Protein AF-A0A1B6M810-F1 (afdb_monomer_lite)

Structure (mmCIF, N/CA/C/O backbone):
data_AF-A0A1B6M810-F1
#
_entry.id   AF-A0A1B6M810-F1
#
loop_
_atom_site.group_PDB
_atom_site.id
_atom_site.type_symbol
_atom_site.label_atom_id
_atom_site.label_alt_id
_atom_site.label_comp_id
_atom_site.label_asym_id
_atom_site.label_entity_id
_atom_site.label_seq_id
_atom_site.pdbx_PDB_ins_code
_atom_site.Cartn_x
_atom_site.Cartn_y
_atom_site.Cartn_z
_atom_site.occupancy
_atom_site.B_iso_or_equiv
_atom_site.auth_seq_id
_atom_site.auth_comp_id
_atom_site.auth_asym_id
_atom_site.auth_atom_id
_atom_site.pdbx_PDB_model_num
ATOM 1 N N . TYR A 1 1 ? 0.419 -19.427 -13.901 1.00 78.31 1 TYR A N 1
ATOM 2 C CA . TYR A 1 1 ? 1.321 -19.095 -12.780 1.00 78.31 1 TYR A CA 1
ATOM 3 C C . TYR A 1 1 ? 0.480 -18.604 -11.598 1.00 78.31 1 TYR A C 1
ATOM 5 O O . TYR A 1 1 ? -0.381 -17.757 -11.808 1.00 78.31 1 TYR A O 1
ATOM 13 N N . GLY A 1 2 ? 0.613 -19.184 -10.397 1.00 84.62 2 GLY A N 1
ATOM 14 C CA . GLY A 1 2 ? -0.199 -18.798 -9.231 1.00 84.62 2 GLY A CA 1
ATOM 15 C C . GLY A 1 2 ? -0.261 -19.855 -8.123 1.00 84.62 2 GLY A C 1
ATOM 16 O O . GLY A 1 2 ? 0.171 -20.987 -8.317 1.00 84.62 2 GLY A O 1
ATOM 17 N N . LEU A 1 3 ? -0.809 -19.483 -6.963 1.00 88.06 3 LEU A N 1
ATOM 18 C CA . LEU A 1 3 ? -0.952 -20.368 -5.800 1.00 88.06 3 LEU A CA 1
ATOM 19 C C . LEU A 1 3 ? -2.369 -20.963 -5.719 1.00 88.06 3 LEU A C 1
ATOM 21 O O . LEU A 1 3 ? -3.335 -20.198 -5.793 1.00 88.06 3 LEU A O 1
ATOM 25 N N . PRO A 1 4 ? -2.536 -22.282 -5.519 1.00 91.94 4 PRO A N 1
ATOM 26 C CA . PRO A 1 4 ? -3.855 -22.899 -5.398 1.00 91.94 4 PRO A CA 1
ATOM 27 C C . PRO A 1 4 ? -4.572 -22.467 -4.114 1.00 91.94 4 PRO A C 1
ATOM 29 O O . PRO A 1 4 ? -4.011 -22.503 -3.016 1.00 91.94 4 PRO A O 1
ATOM 32 N N . LYS A 1 5 ? -5.849 -22.089 -4.226 1.00 90.88 5 LYS A N 1
ATOM 33 C CA . LYS A 1 5 ? -6.716 -21.823 -3.070 1.00 90.88 5 LYS A CA 1
ATOM 34 C C . LYS A 1 5 ? -7.339 -23.136 -2.576 1.00 90.88 5 LYS A C 1
ATOM 36 O O . LYS A 1 5 ? -8.529 -23.354 -2.754 1.00 90.88 5 LYS A O 1
ATOM 41 N N . ILE A 1 6 ? -6.541 -23.982 -1.915 1.00 94.50 6 ILE A N 1
ATOM 42 C CA . ILE A 1 6 ? -6.924 -25.341 -1.453 1.00 94.50 6 ILE A CA 1
ATOM 43 C C . ILE A 1 6 ? -8.153 -25.408 -0.528 1.00 94.50 6 ILE A C 1
ATOM 45 O O . ILE A 1 6 ? -8.711 -26.474 -0.316 1.00 94.50 6 ILE A O 1
ATOM 49 N N . HIS A 1 7 ? -8.568 -24.273 0.034 1.00 91.62 7 HIS A N 1
ATOM 50 C CA . HIS A 1 7 ? -9.725 -24.151 0.921 1.00 91.62 7 HIS A CA 1
ATOM 51 C C . HIS A 1 7 ? -11.030 -23.799 0.182 1.00 91.62 7 HIS A C 1
ATOM 53 O O . HIS A 1 7 ? -12.045 -23.572 0.836 1.00 91.62 7 HIS A O 1
ATOM 59 N N . LYS A 1 8 ? -11.016 -23.669 -1.153 1.00 90.12 8 LYS A N 1
ATOM 60 C CA . LYS A 1 8 ? -12.200 -23.358 -1.966 1.00 90.12 8 LYS A CA 1
ATOM 61 C C . LYS A 1 8 ? -12.583 -24.546 -2.859 1.00 90.12 8 LYS A C 1
ATOM 63 O O . LYS A 1 8 ? -11.677 -25.244 -3.321 1.00 90.12 8 LYS A O 1
ATOM 68 N N . PRO A 1 9 ? -13.885 -24.735 -3.155 1.00 91.81 9 PRO A N 1
ATOM 69 C CA . PRO A 1 9 ? -14.325 -25.633 -4.222 1.00 91.81 9 PRO A CA 1
ATOM 70 C C . PRO A 1 9 ? -13.583 -25.329 -5.527 1.00 91.81 9 PRO A C 1
ATOM 72 O O . PRO A 1 9 ? -13.226 -24.175 -5.770 1.00 91.81 9 PRO A O 1
ATOM 75 N N . ASP A 1 10 ? -13.302 -26.367 -6.312 1.00 93.81 10 ASP A N 1
ATOM 76 C CA . ASP A 1 10 ? -12.594 -26.301 -7.603 1.00 93.81 10 ASP A CA 1
ATOM 77 C C . ASP A 1 10 ? -11.146 -25.774 -7.554 1.00 93.81 10 ASP A C 1
ATOM 79 O O . ASP A 1 10 ? -10.499 -25.641 -8.589 1.00 93.81 10 ASP A O 1
ATOM 83 N N . ILE A 1 11 ? -10.612 -25.503 -6.354 1.00 92.94 11 ILE A N 1
ATOM 84 C CA . ILE A 1 11 ? -9.217 -25.109 -6.086 1.00 92.94 11 ILE A CA 1
ATOM 85 C C . ILE A 1 11 ? -8.714 -24.036 -7.082 1.00 92.94 11 ILE A C 1
ATOM 87 O O . ILE A 1 11 ? -7.689 -24.211 -7.748 1.00 92.94 11 ILE A O 1
ATOM 91 N N . PRO A 1 12 ? -9.402 -22.885 -7.209 1.00 92.12 12 PRO A N 1
ATOM 92 C CA . PRO A 1 12 ? -8.999 -21.848 -8.146 1.00 92.12 12 PRO A CA 1
ATOM 93 C C . PRO A 1 12 ? -7.601 -21.320 -7.813 1.00 92.12 12 PRO A C 1
ATOM 95 O O . PRO A 1 12 ? -7.217 -21.184 -6.644 1.00 92.12 12 PRO A O 1
ATOM 98 N N . LEU A 1 13 ? -6.846 -20.949 -8.845 1.00 89.81 13 LEU A N 1
ATOM 99 C CA . LEU A 1 13 ? -5.545 -20.312 -8.671 1.00 89.81 13 LEU A CA 1
ATOM 100 C C . LEU A 1 13 ? -5.706 -18.857 -8.208 1.00 89.81 13 LEU A C 1
ATOM 102 O O . LEU A 1 13 ? -6.591 -18.119 -8.641 1.00 89.81 13 LEU A O 1
ATOM 106 N N . ARG A 1 14 ? -4.818 -18.422 -7.315 1.00 88.44 14 ARG A N 1
ATOM 107 C CA . ARG A 1 14 ? -4.552 -17.014 -7.024 1.00 88.44 14 ARG A CA 1
ATOM 108 C C . ARG A 1 14 ? -3.362 -16.583 -7.884 1.00 88.44 14 ARG A C 1
ATOM 110 O O . ARG A 1 14 ? -2.263 -17.077 -7.623 1.00 88.44 14 ARG A O 1
ATOM 117 N N . PRO A 1 15 ? -3.544 -15.679 -8.860 1.00 86.50 15 PRO A N 1
ATOM 118 C CA . PRO A 1 15 ? -2.419 -15.070 -9.550 1.00 86.50 15 PRO A CA 1
ATOM 119 C C . PRO A 1 15 ? -1.501 -14.396 -8.530 1.00 86.50 15 PRO A C 1
ATOM 121 O O . PRO A 1 15 ? -1.952 -13.666 -7.648 1.00 86.50 15 PRO A O 1
ATOM 124 N N . VAL A 1 16 ? -0.218 -14.699 -8.622 1.00 86.81 16 VAL A N 1
ATOM 125 C CA . VAL A 1 16 ? 0.872 -14.090 -7.855 1.00 86.81 16 VAL A CA 1
ATOM 126 C C . VAL A 1 16 ? 1.998 -13.954 -8.855 1.00 86.81 16 VAL A C 1
ATOM 128 O O . VAL A 1 16 ? 2.154 -14.876 -9.636 1.00 86.81 16 VAL A O 1
ATOM 131 N N . ILE A 1 17 ? 2.751 -12.860 -8.853 1.00 86.62 17 ILE A N 1
ATOM 132 C CA . ILE A 1 17 ? 3.951 -12.693 -9.684 1.00 86.62 17 ILE A CA 1
ATOM 133 C C . ILE A 1 17 ? 5.179 -12.578 -8.778 1.00 86.62 17 ILE A C 1
ATOM 135 O O . ILE A 1 17 ? 5.086 -12.052 -7.668 1.00 86.62 17 ILE A O 1
ATOM 139 N N . SER A 1 18 ? 6.322 -13.097 -9.226 1.00 84.38 18 SER A N 1
ATOM 140 C CA . SER A 1 18 ? 7.594 -12.915 -8.525 1.00 84.38 18 SER A CA 1
ATOM 141 C C . SER A 1 18 ? 8.331 -11.717 -9.107 1.00 84.38 18 SER A C 1
ATOM 143 O O . SER A 1 18 ? 8.728 -11.739 -10.265 1.00 84.38 18 SER A O 1
ATOM 145 N N . SER A 1 19 ? 8.586 -10.701 -8.284 1.00 84.31 19 SER A N 1
ATOM 146 C CA . SER A 1 19 ? 9.394 -9.534 -8.669 1.00 84.31 19 SER A CA 1
ATOM 147 C C . SER A 1 19 ? 10.863 -9.670 -8.246 1.00 84.31 19 SER A C 1
ATOM 149 O O . SER A 1 19 ? 11.534 -8.659 -8.055 1.00 84.31 19 SER A O 1
ATOM 151 N N . ARG A 1 20 ? 11.373 -10.892 -8.009 1.00 80.56 20 ARG A N 1
ATOM 152 C CA . ARG A 1 20 ? 12.719 -11.124 -7.438 1.00 80.56 20 ARG A CA 1
ATOM 153 C C . ARG A 1 20 ? 13.842 -10.461 -8.239 1.00 80.56 20 ARG A C 1
ATOM 155 O O . ARG A 1 20 ? 14.748 -9.925 -7.613 1.00 80.56 20 ARG A O 1
ATOM 162 N N . ASP A 1 21 ? 13.690 -10.392 -9.555 1.00 82.12 21 ASP A N 1
ATOM 163 C CA . ASP A 1 21 ? 14.694 -9.870 -10.486 1.00 82.12 21 ASP A CA 1
ATOM 164 C C . ASP A 1 21 ? 14.108 -8.780 -11.407 1.00 82.12 21 ASP A C 1
ATOM 166 O O . ASP A 1 21 ? 14.609 -8.510 -12.494 1.00 82.12 21 ASP A O 1
ATOM 170 N N . SER A 1 22 ? 13.016 -8.141 -10.972 1.00 83.56 22 SER A N 1
ATOM 171 C CA . SER A 1 22 ? 12.392 -7.049 -11.721 1.00 83.56 22 SER A CA 1
ATOM 172 C C . SER A 1 22 ? 13.140 -5.725 -11.490 1.00 83.56 22 SER A C 1
ATOM 174 O O . SER A 1 22 ? 13.387 -5.390 -10.326 1.00 83.56 22 SER A O 1
ATOM 176 N N . PRO A 1 23 ? 13.403 -4.897 -12.526 1.00 81.50 23 PRO A N 1
ATOM 177 C CA . PRO A 1 23 ? 13.837 -3.502 -12.387 1.00 81.50 23 PRO A CA 1
ATOM 178 C C . PRO A 1 23 ? 13.034 -2.681 -11.371 1.00 81.50 23 PRO A C 1
ATOM 180 O O . PRO A 1 23 ? 13.579 -1.780 -10.739 1.00 81.50 23 PRO A O 1
ATOM 183 N N . CYS A 1 24 ? 11.757 -3.003 -11.161 1.00 88.50 24 CYS A N 1
ATOM 184 C CA . CYS A 1 24 ? 10.880 -2.217 -10.296 1.00 88.50 24 CYS A CA 1
ATOM 185 C C . CYS A 1 24 ? 10.971 -2.634 -8.822 1.00 88.50 24 CYS A C 1
ATOM 187 O O . CYS A 1 24 ? 10.388 -1.970 -7.967 1.00 88.50 24 CYS A O 1
ATOM 189 N N . ARG A 1 25 ? 11.716 -3.698 -8.487 1.00 89.88 25 ARG A N 1
ATOM 190 C CA . ARG A 1 25 ? 11.858 -4.204 -7.113 1.00 89.88 25 ARG A CA 1
ATOM 191 C C . ARG A 1 25 ? 12.506 -3.185 -6.183 1.00 89.88 25 ARG A C 1
ATOM 193 O O . ARG A 1 25 ? 11.936 -2.853 -5.146 1.00 89.88 25 ARG A O 1
ATOM 200 N N . GLU A 1 26 ? 13.699 -2.711 -6.532 1.00 91.31 26 GLU A N 1
ATOM 201 C CA . GLU A 1 26 ? 14.435 -1.768 -5.682 1.00 91.31 26 GLU A CA 1
ATOM 202 C C . GLU A 1 26 ? 13.763 -0.391 -5.686 1.00 91.31 26 GLU A C 1
ATOM 204 O O . GLU A 1 26 ? 13.640 0.232 -4.632 1.00 91.31 26 GLU A O 1
ATOM 209 N N . LEU A 1 27 ? 13.197 0.021 -6.826 1.00 93.12 27 LEU A N 1
ATOM 210 C CA . LEU A 1 27 ? 12.369 1.224 -6.915 1.00 93.12 27 LEU A CA 1
ATOM 211 C C . LEU A 1 27 ? 11.157 1.158 -5.969 1.00 93.12 27 LEU A C 1
ATOM 213 O O . LEU A 1 27 ? 10.921 2.087 -5.198 1.00 93.12 27 LEU A O 1
ATOM 217 N N . SER A 1 28 ? 10.438 0.032 -5.948 1.00 93.69 28 SER A N 1
ATOM 218 C CA . SER A 1 28 ? 9.278 -0.161 -5.068 1.00 93.69 28 SER A CA 1
ATOM 219 C C . SER A 1 28 ? 9.648 -0.063 -3.589 1.00 93.69 28 SER A C 1
ATOM 221 O O . SER A 1 28 ? 8.847 0.423 -2.798 1.00 93.69 28 SER A O 1
ATOM 223 N N . LYS A 1 29 ? 10.857 -0.483 -3.188 1.00 93.75 29 LYS A N 1
ATOM 224 C CA . LYS A 1 29 ? 11.325 -0.330 -1.798 1.00 93.75 29 LYS A CA 1
ATOM 225 C C . LYS A 1 29 ? 11.546 1.132 -1.421 1.00 93.75 29 LYS A C 1
ATOM 227 O O . LYS A 1 29 ? 11.179 1.528 -0.317 1.00 93.75 29 LYS A O 1
ATOM 232 N N . VAL A 1 30 ? 12.122 1.927 -2.323 1.00 94.81 30 VAL A N 1
ATOM 233 C CA . VAL A 1 30 ? 12.305 3.371 -2.103 1.00 94.81 30 VAL A CA 1
ATOM 234 C C . VAL A 1 30 ? 10.944 4.054 -1.980 1.00 94.81 30 VAL A C 1
ATOM 236 O O . VAL A 1 30 ? 10.692 4.759 -1.002 1.00 94.81 30 VAL A O 1
ATOM 239 N N . LEU A 1 31 ? 10.032 3.778 -2.917 1.00 96.38 31 LEU A N 1
ATOM 240 C CA . LEU A 1 31 ? 8.669 4.311 -2.889 1.00 96.38 31 LEU A CA 1
ATOM 241 C C . LEU A 1 31 ? 7.908 3.870 -1.633 1.00 96.38 31 LEU A C 1
ATOM 243 O O . LEU A 1 31 ? 7.213 4.679 -1.023 1.00 96.38 31 LEU A O 1
ATOM 247 N N . LEU A 1 32 ? 8.087 2.626 -1.183 1.00 95.75 32 LEU A N 1
ATOM 248 C CA . LEU A 1 32 ? 7.505 2.140 0.066 1.00 95.75 32 LEU A CA 1
ATOM 249 C C . LEU A 1 32 ? 7.976 2.971 1.264 1.00 95.75 32 LEU A C 1
ATOM 251 O O . LEU A 1 32 ? 7.151 3.347 2.094 1.00 95.75 32 LEU A O 1
ATOM 255 N N . GLY A 1 33 ? 9.268 3.295 1.351 1.00 96.12 33 GLY A N 1
ATOM 256 C CA . GLY A 1 33 ? 9.802 4.156 2.410 1.00 96.12 33 GLY A CA 1
ATOM 257 C C . GLY A 1 33 ? 9.168 5.551 2.410 1.00 96.12 33 GLY A C 1
ATOM 258 O O . GLY A 1 33 ? 8.785 6.057 3.465 1.00 96.12 33 GLY A O 1
ATOM 259 N N . ILE A 1 34 ? 8.974 6.130 1.222 1.00 97.06 34 ILE A N 1
ATOM 260 C CA . ILE A 1 34 ? 8.306 7.427 1.053 1.00 97.06 34 ILE A CA 1
ATOM 261 C C . ILE A 1 34 ? 6.840 7.342 1.495 1.00 97.06 34 ILE A C 1
ATOM 263 O O . ILE A 1 34 ? 6.381 8.201 2.244 1.00 97.06 34 ILE A O 1
ATOM 267 N N . LEU A 1 35 ? 6.103 6.311 1.077 1.00 96.50 35 LEU A N 1
ATOM 268 C CA . LEU A 1 35 ? 4.660 6.204 1.316 1.00 96.50 35 LEU A CA 1
ATOM 269 C C . LEU A 1 35 ? 4.286 5.681 2.708 1.00 96.50 35 LEU A C 1
ATOM 271 O O . LEU A 1 35 ? 3.180 5.949 3.171 1.00 9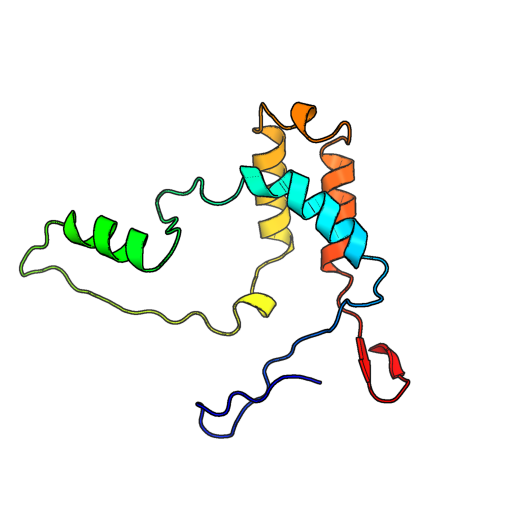6.50 35 LEU A O 1
ATOM 275 N N . THR A 1 36 ? 5.169 4.949 3.392 1.00 95.31 36 THR A N 1
ATOM 276 C CA . THR A 1 36 ? 4.857 4.280 4.672 1.00 95.31 36 THR A CA 1
ATOM 277 C C . THR A 1 36 ? 4.211 5.215 5.708 1.00 95.31 36 THR A C 1
ATOM 279 O O . THR A 1 36 ? 3.183 4.835 6.273 1.00 95.31 36 THR A O 1
ATOM 282 N N . PRO A 1 37 ? 4.698 6.452 5.932 1.00 94.50 37 PRO A N 1
ATOM 283 C CA . PRO A 1 37 ? 4.088 7.367 6.902 1.00 94.50 37 PRO A CA 1
ATOM 284 C C . PRO A 1 37 ? 2.701 7.895 6.516 1.00 94.50 37 PRO A C 1
ATOM 286 O O . PRO A 1 37 ? 2.045 8.532 7.339 1.00 94.50 37 PRO A O 1
ATOM 289 N N . LEU A 1 38 ? 2.240 7.681 5.282 1.00 93.25 38 LEU A N 1
ATOM 290 C CA . LEU A 1 38 ? 0.898 8.066 4.833 1.00 93.25 38 LEU A CA 1
ATOM 291 C C . LEU A 1 38 ? -0.163 7.009 5.167 1.00 93.25 38 LEU A C 1
ATOM 293 O O . LEU A 1 38 ? -1.360 7.313 5.181 1.00 93.25 38 LEU A O 1
ATOM 297 N N . VAL A 1 39 ? 0.264 5.774 5.432 1.00 91.94 39 VAL A N 1
ATOM 298 C CA . VAL A 1 39 ? -0.619 4.632 5.677 1.00 91.94 39 VAL A CA 1
ATOM 299 C C . VAL A 1 39 ? -1.118 4.641 7.123 1.00 91.94 39 VAL A C 1
ATOM 301 O O . VAL A 1 39 ? -0.448 5.101 8.043 1.00 91.94 39 VAL A O 1
ATOM 304 N N . GLY A 1 40 ? -2.333 4.135 7.331 1.00 89.50 40 GLY A N 1
ATOM 305 C CA . GLY A 1 40 ? -2.904 3.929 8.663 1.00 89.50 40 GLY A CA 1
ATOM 306 C C . GLY A 1 40 ? -3.419 5.179 9.372 1.00 89.50 40 GLY A C 1
ATOM 307 O O . GLY A 1 40 ? -3.789 5.122 10.539 1.00 89.50 40 GLY A O 1
ATOM 308 N N . LYS A 1 41 ? -3.510 6.297 8.649 1.00 86.94 41 LYS A N 1
ATOM 309 C CA . LYS A 1 41 ? -4.079 7.565 9.127 1.00 86.94 41 LYS A CA 1
ATOM 310 C C . LYS A 1 41 ? -5.602 7.673 8.933 1.00 86.94 41 LYS A C 1
ATOM 312 O O . LYS A 1 41 ? -6.153 8.765 9.005 1.00 86.94 41 LYS A O 1
ATOM 317 N N . THR A 1 42 ? -6.294 6.575 8.619 1.00 89.12 42 THR A N 1
ATOM 318 C CA . THR A 1 42 ? -7.755 6.571 8.428 1.00 89.12 42 THR A CA 1
ATOM 319 C C . THR A 1 42 ? -8.475 6.159 9.707 1.00 89.12 42 THR A C 1
ATOM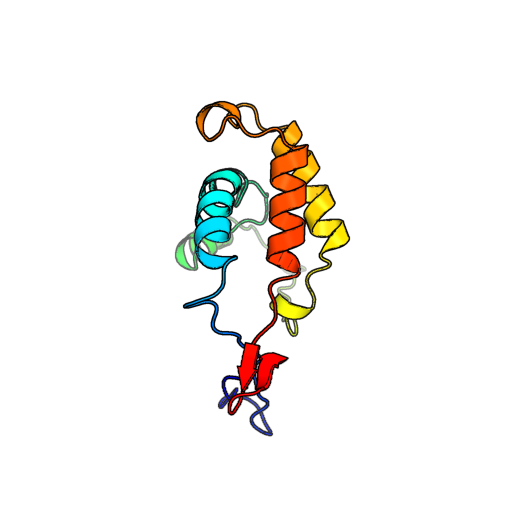 321 O O . THR A 1 42 ? -7.966 5.357 10.484 1.00 89.12 42 THR A O 1
ATOM 324 N N . TYR A 1 43 ? -9.698 6.660 9.899 1.00 88.19 43 TYR A N 1
ATOM 325 C CA . TYR A 1 43 ? -10.539 6.307 11.050 1.00 88.19 43 TYR A CA 1
ATOM 326 C C . TYR A 1 43 ? -10.777 4.791 11.177 1.00 88.19 43 TYR A C 1
ATOM 328 O O . TYR A 1 43 ? -10.767 4.240 12.272 1.00 88.19 43 TYR A O 1
ATOM 336 N N . SER A 1 44 ? -10.943 4.105 10.044 1.00 90.31 44 SER A N 1
ATOM 337 C CA . SER A 1 44 ? -11.168 2.658 9.977 1.00 90.31 44 SER A CA 1
ATOM 338 C C . SER A 1 44 ? -9.892 1.817 10.076 1.00 90.31 44 SER A C 1
ATOM 340 O O . SER A 1 44 ? -9.970 0.587 10.044 1.00 90.31 44 SER A O 1
ATOM 342 N N . PHE A 1 45 ? -8.710 2.438 10.159 1.00 93.69 45 PHE A N 1
ATOM 343 C CA . PHE A 1 45 ? -7.461 1.690 10.196 1.00 93.69 45 PHE A CA 1
ATOM 344 C C . PHE A 1 45 ? -7.404 0.794 11.430 1.00 93.69 45 PHE A C 1
ATOM 346 O O . PHE A 1 45 ? -7.666 1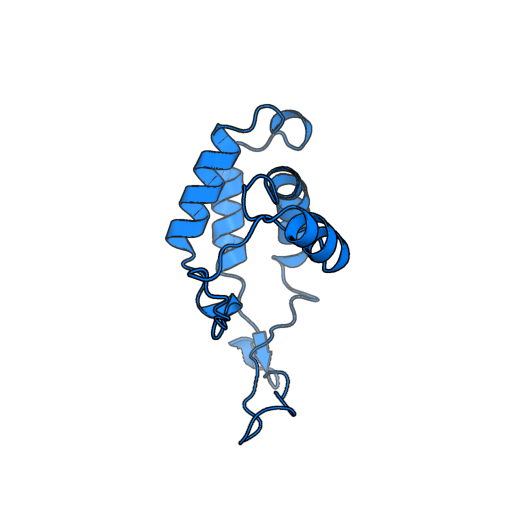.220 12.554 1.00 93.69 45 PHE A O 1
ATOM 353 N N . THR A 1 46 ? -7.012 -0.453 11.209 1.00 93.56 46 THR A N 1
ATOM 354 C CA . THR A 1 46 ? -6.811 -1.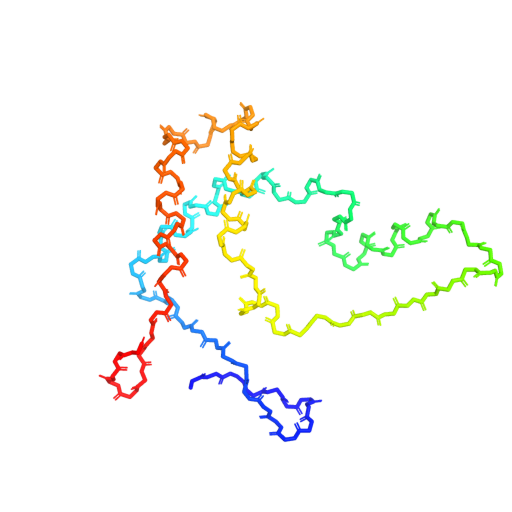453 12.251 1.00 93.56 46 THR A CA 1
ATOM 355 C C . THR A 1 46 ? -5.439 -2.070 12.040 1.00 93.56 46 THR A C 1
ATOM 357 O O . THR A 1 46 ? -5.159 -2.602 10.967 1.00 93.56 46 THR A O 1
ATOM 360 N N . LYS A 1 47 ? -4.566 -1.975 13.046 1.00 93.19 47 LYS A N 1
ATOM 361 C CA . LYS A 1 47 ? -3.159 -2.377 12.926 1.00 93.19 47 LYS A CA 1
ATOM 362 C C . LYS A 1 47 ? -3.003 -3.892 12.823 1.00 93.19 47 LYS A C 1
ATOM 364 O O . LYS A 1 47 ? -2.174 -4.380 12.062 1.00 93.19 47 LYS A O 1
ATOM 369 N N . ASN A 1 48 ? -3.746 -4.629 13.643 1.00 95.00 48 ASN A N 1
ATOM 370 C CA . ASN A 1 48 ? -3.710 -6.086 13.727 1.00 95.00 48 ASN A CA 1
ATOM 371 C C . ASN A 1 48 ? -4.957 -6.609 14.467 1.00 95.00 48 ASN A C 1
ATOM 373 O O . ASN A 1 48 ? -5.817 -5.833 14.884 1.00 95.00 48 ASN A O 1
ATOM 377 N N . SER A 1 49 ? -5.050 -7.929 14.642 1.00 96.19 49 SER A N 1
ATOM 378 C CA . SER A 1 49 ? -6.171 -8.575 15.338 1.00 96.19 49 SER A CA 1
ATOM 379 C C . SER A 1 49 ? -6.312 -8.148 16.801 1.00 96.19 49 SER A C 1
ATOM 381 O O . SER A 1 49 ? -7.431 -8.053 17.293 1.00 96.19 49 SER A O 1
ATOM 383 N N . GLN A 1 50 ? -5.213 -7.852 17.496 1.00 96.50 50 GLN A N 1
ATOM 384 C CA . GLN A 1 50 ? -5.265 -7.386 18.882 1.00 96.50 50 GLN A CA 1
ATOM 385 C C . GLN A 1 50 ? -5.844 -5.966 18.974 1.00 96.50 50 GLN A C 1
ATOM 387 O O . GLN A 1 50 ? -6.744 -5.726 19.771 1.00 96.50 50 GLN A O 1
ATOM 392 N N . ASP A 1 51 ? -5.388 -5.049 18.116 1.00 94.88 51 ASP A N 1
ATOM 393 C CA . ASP A 1 51 ? -5.928 -3.687 18.000 1.00 94.88 51 ASP A CA 1
ATOM 394 C C . ASP A 1 51 ? -7.424 -3.702 17.650 1.00 94.88 51 ASP A C 1
ATOM 396 O O . ASP A 1 51 ? -8.206 -2.948 18.223 1.00 94.88 51 ASP A O 1
ATOM 400 N N . PHE A 1 52 ? -7.845 -4.618 16.770 1.00 94.69 52 PHE A N 1
ATOM 401 C CA . PHE A 1 52 ? -9.262 -4.829 16.472 1.00 94.69 52 PHE A CA 1
ATOM 402 C C . PHE A 1 52 ? -10.069 -5.200 17.721 1.00 94.69 52 PHE A C 1
ATOM 404 O O . PHE A 1 52 ? -11.112 -4.600 17.984 1.00 94.69 52 PHE A O 1
ATOM 411 N N . VAL A 1 53 ? -9.584 -6.176 18.499 1.00 95.31 53 VAL A N 1
ATOM 412 C CA . VAL A 1 53 ? -10.257 -6.635 19.720 1.00 95.31 53 VAL A CA 1
ATOM 413 C C . VAL A 1 53 ? -10.390 -5.483 20.712 1.00 95.31 53 VAL A C 1
ATOM 415 O O . VAL A 1 53 ? -11.491 -5.235 21.199 1.00 95.31 53 VAL A O 1
ATOM 418 N N . GLU A 1 54 ? -9.323 -4.722 20.957 1.00 94.75 54 GLU A N 1
ATOM 419 C CA . GLU A 1 54 ? -9.381 -3.574 21.868 1.00 94.75 54 GLU A CA 1
ATOM 420 C C . GLU A 1 54 ? -10.344 -2.481 21.386 1.00 94.75 54 GLU A C 1
ATOM 422 O O . GLU A 1 54 ? -11.163 -2.002 22.169 1.00 94.75 54 GLU A O 1
ATOM 427 N N . LYS A 1 55 ? -10.340 -2.142 20.090 1.00 92.12 55 LYS A N 1
ATOM 428 C CA . LYS A 1 55 ? -11.304 -1.187 19.517 1.00 92.12 55 LYS A CA 1
ATOM 429 C C . LYS A 1 55 ? -12.740 -1.672 19.682 1.00 92.12 55 LYS A C 1
ATOM 431 O O . LYS A 1 55 ? -13.603 -0.910 20.114 1.00 92.12 55 LYS A O 1
ATOM 436 N N . SER A 1 56 ? -12.994 -2.948 19.399 1.00 92.25 56 SER A N 1
ATOM 437 C CA . SER A 1 56 ? -14.339 -3.522 19.473 1.00 92.25 56 SER A CA 1
ATOM 438 C C . SER A 1 56 ? -14.920 -3.530 20.890 1.00 92.25 56 SER A C 1
ATOM 440 O O . SER A 1 56 ? -16.116 -3.305 21.047 1.00 92.25 56 SER A O 1
ATOM 442 N N . LYS A 1 57 ? -14.086 -3.674 21.931 1.00 93.62 57 LYS A N 1
ATOM 443 C CA . LYS A 1 57 ? -14.520 -3.586 23.339 1.00 93.62 57 LYS A CA 1
ATOM 444 C C . LYS A 1 57 ? -15.105 -2.224 23.715 1.00 93.62 57 LYS A C 1
ATOM 446 O O . LYS A 1 57 ? -15.866 -2.137 24.672 1.00 93.62 57 LYS A O 1
ATOM 451 N N . THR A 1 58 ? -14.736 -1.161 22.999 1.00 90.38 58 THR A N 1
ATOM 452 C CA . THR A 1 58 ? -15.224 0.200 23.278 1.00 90.38 58 THR A CA 1
ATOM 453 C C . THR A 1 58 ? -16.569 0.509 22.615 1.00 90.38 58 THR A C 1
ATOM 455 O O . THR A 1 58 ? -17.181 1.534 22.919 1.00 90.38 58 THR A O 1
ATOM 458 N N . LEU A 1 59 ? -17.054 -0.372 21.732 1.00 91.31 59 LEU A N 1
ATOM 459 C CA . LEU A 1 59 ? -18.334 -0.211 21.053 1.00 91.31 59 LEU A CA 1
ATOM 460 C C . LEU A 1 59 ? -19.491 -0.449 22.028 1.00 91.31 59 LEU A C 1
ATOM 462 O O . LEU A 1 59 ? -19.589 -1.499 22.662 1.00 91.31 59 LEU A O 1
ATOM 466 N N . LYS A 1 60 ? -20.400 0.523 22.117 1.00 93.62 60 LYS A N 1
ATOM 467 C CA . LYS A 1 60 ? -21.679 0.369 22.813 1.00 93.62 60 LYS A CA 1
ATOM 468 C C . LYS A 1 60 ? -22.729 -0.027 21.789 1.00 93.62 60 LYS A C 1
ATOM 470 O O . LYS A 1 60 ? -23.026 0.762 20.898 1.00 93.62 60 LYS A O 1
ATOM 475 N N . LEU A 1 61 ? -23.245 -1.241 21.919 1.00 94.00 61 LEU A N 1
ATOM 476 C CA . LEU A 1 61 ? -24.261 -1.793 21.030 1.00 94.00 61 LEU A CA 1
ATOM 477 C C . LEU A 1 61 ? -25.638 -1.743 21.695 1.00 94.00 61 LEU A C 1
ATOM 479 O O . LEU A 1 61 ? -25.758 -1.772 22.920 1.00 94.00 61 LEU A O 1
ATOM 483 N N . THR A 1 62 ? -26.663 -1.687 20.862 1.00 96.25 62 THR A N 1
ATOM 484 C CA . THR A 1 62 ? -28.084 -1.758 21.198 1.00 96.25 62 THR A CA 1
ATOM 485 C C . THR A 1 62 ? -28.700 -3.014 20.581 1.00 96.25 62 THR A C 1
ATOM 487 O O . THR A 1 62 ? -28.145 -3.597 19.649 1.00 96.25 62 THR A O 1
ATOM 490 N N . ASP A 1 63 ? -29.884 -3.421 21.041 1.00 94.75 63 ASP A N 1
ATOM 491 C CA . ASP A 1 63 ? -30.557 -4.640 20.552 1.00 94.75 63 ASP A CA 1
ATOM 492 C C . ASP A 1 63 ? -30.953 -4.568 19.061 1.00 94.75 63 ASP A C 1
ATOM 494 O O . ASP A 1 63 ? -31.189 -5.587 18.395 1.00 94.75 63 ASP A O 1
ATOM 498 N N . THR A 1 64 ? -31.012 -3.352 18.515 1.00 96.62 64 THR A N 1
ATOM 499 C CA . THR A 1 64 ? -31.285 -3.088 17.100 1.00 96.62 64 THR A CA 1
ATOM 500 C C . THR A 1 64 ? -30.047 -3.181 16.216 1.00 96.62 64 THR A C 1
ATOM 502 O O . THR A 1 64 ? -30.190 -3.324 15.002 1.00 96.62 64 THR A O 1
ATOM 505 N N . ASP A 1 65 ? -28.845 -3.143 16.794 1.00 95.25 65 ASP A N 1
ATOM 506 C CA . ASP A 1 65 ? -27.611 -3.197 16.019 1.00 95.25 65 ASP A CA 1
ATOM 507 C C . ASP A 1 65 ? -27.394 -4.581 15.403 1.00 95.25 65 ASP A C 1
ATOM 509 O O . ASP A 1 65 ? -27.835 -5.623 15.906 1.00 95.25 65 ASP A O 1
ATOM 513 N N . ARG A 1 66 ? -26.723 -4.594 14.250 1.00 94.31 66 ARG A N 1
ATOM 514 C CA . ARG A 1 66 ? -26.444 -5.807 13.482 1.00 94.31 66 ARG A CA 1
ATOM 515 C C . ARG A 1 66 ? -24.983 -5.839 13.076 1.00 94.31 66 ARG A C 1
ATOM 517 O O . ARG A 1 66 ? -24.453 -4.868 12.542 1.00 94.31 66 ARG A O 1
ATOM 524 N N . LEU A 1 67 ? -24.354 -6.988 13.297 1.00 93.38 67 LEU A N 1
ATOM 525 C CA . LEU A 1 67 ? -23.025 -7.275 12.781 1.00 93.38 67 LEU A CA 1
ATOM 526 C C . LEU A 1 67 ? -23.158 -7.938 11.414 1.00 93.38 67 LEU A C 1
ATOM 528 O O . LEU A 1 67 ? -23.829 -8.958 11.273 1.00 93.38 67 LEU A O 1
ATOM 532 N N . ILE A 1 68 ? -22.491 -7.363 10.419 1.00 94.12 68 ILE A N 1
ATOM 533 C CA . ILE A 1 68 ? -22.469 -7.882 9.055 1.00 94.12 68 ILE A CA 1
ATOM 534 C C . ILE A 1 68 ? -21.012 -8.102 8.659 1.00 94.12 68 ILE A C 1
ATOM 536 O O . ILE A 1 68 ? -20.160 -7.248 8.904 1.00 94.12 68 ILE A O 1
ATOM 540 N N . SER A 1 69 ? -20.724 -9.256 8.059 1.00 93.94 69 SER A N 1
ATOM 541 C CA . SER A 1 69 ? -19.401 -9.581 7.532 1.00 93.94 69 SER A CA 1
ATOM 542 C C . SER A 1 69 ? -19.430 -9.537 6.010 1.00 93.94 69 SER A C 1
ATOM 544 O O . SER A 1 69 ? -20.236 -10.220 5.380 1.00 93.94 69 SER A O 1
ATOM 546 N N . PHE A 1 70 ? -18.539 -8.736 5.428 1.00 92.25 70 PHE A N 1
ATOM 547 C CA . PHE A 1 70 ? -18.334 -8.653 3.986 1.00 92.25 70 PHE A CA 1
ATOM 548 C C . PHE A 1 70 ? -16.949 -9.189 3.630 1.00 92.25 70 PHE A C 1
ATOM 550 O O . PHE A 1 70 ? -15.961 -8.885 4.300 1.00 92.25 70 PHE A O 1
ATOM 557 N N . GLY A 1 71 ? -16.873 -9.969 2.554 1.00 88.88 71 GLY A N 1
ATOM 558 C CA . GLY A 1 71 ? -15.613 -10.406 1.963 1.00 88.88 71 GLY A CA 1
ATOM 559 C C . GLY A 1 71 ? -15.300 -9.592 0.714 1.00 88.88 71 GLY A C 1
ATOM 560 O O . GLY A 1 71 ? -16.155 -9.455 -0.156 1.00 88.88 71 GLY A O 1
ATOM 561 N N . VAL A 1 72 ? -14.073 -9.080 0.600 1.00 87.81 72 VAL A N 1
ATOM 562 C CA . VAL A 1 72 ? -13.603 -8.467 -0.649 1.00 87.81 72 VAL A CA 1
ATOM 563 C C . VAL A 1 72 ? -13.084 -9.559 -1.576 1.00 87.81 72 VAL A C 1
ATOM 565 O O . VAL A 1 72 ? -12.198 -10.338 -1.210 1.00 87.81 72 VAL A O 1
ATOM 568 N N . GLU A 1 73 ? -13.612 -9.607 -2.794 1.00 85.75 73 GLU A N 1
ATOM 569 C CA . GLU A 1 73 ? -13.120 -10.508 -3.825 1.00 85.75 73 GLU A CA 1
ATOM 570 C C . GLU A 1 73 ? -11.940 -9.894 -4.583 1.00 85.75 73 GLU A C 1
ATOM 572 O O . GLU A 1 73 ? -11.977 -8.741 -5.008 1.00 85.75 73 GLU A O 1
ATOM 577 N N . SER A 1 74 ? -10.886 -10.698 -4.757 1.00 83.81 74 SER A N 1
ATOM 578 C CA . SER A 1 74 ? -9.728 -10.381 -5.602 1.00 83.81 74 SER A CA 1
ATOM 579 C C . SER A 1 74 ? -9.129 -8.989 -5.348 1.00 83.81 74 SER A C 1
ATOM 581 O O . SER A 1 74 ? -8.785 -8.275 -6.282 1.00 83.81 74 SER A O 1
ATOM 583 N N . LEU A 1 75 ? -8.966 -8.630 -4.064 1.00 87.12 75 LEU A N 1
ATOM 584 C CA . LEU A 1 75 ? -8.523 -7.304 -3.613 1.00 87.12 75 LEU A CA 1
ATOM 585 C C . LEU A 1 75 ? -7.359 -6.735 -4.436 1.00 87.12 75 LEU A C 1
ATOM 587 O O . LEU A 1 75 ? -7.461 -5.614 -4.904 1.00 87.12 75 LEU A O 1
ATOM 591 N N . PHE A 1 76 ? -6.289 -7.505 -4.653 1.00 83.50 76 PHE A N 1
ATOM 592 C CA . PHE A 1 76 ? -5.090 -7.021 -5.350 1.00 83.50 76 PHE A CA 1
ATOM 593 C C . PHE A 1 76 ? -5.312 -6.670 -6.825 1.00 83.50 76 PHE A C 1
ATOM 595 O O . PHE A 1 76 ? -4.655 -5.767 -7.325 1.00 83.50 76 PHE A O 1
ATOM 602 N N . THR A 1 77 ? -6.209 -7.370 -7.523 1.00 83.81 77 THR A N 1
ATOM 603 C CA . THR A 1 77 ? -6.465 -7.129 -8.954 1.00 83.81 77 THR A CA 1
ATOM 604 C C . THR A 1 77 ? -7.591 -6.129 -9.186 1.00 83.81 77 THR A C 1
ATOM 606 O O . THR A 1 77 ? -7.712 -5.604 -10.284 1.00 83.81 77 THR A O 1
ATOM 609 N N . ASN A 1 78 ? -8.411 -5.875 -8.165 1.00 89.25 78 ASN A N 1
ATOM 610 C CA . ASN A 1 78 ? -9.578 -5.001 -8.246 1.00 89.25 78 ASN A CA 1
ATOM 611 C C . ASN A 1 78 ? -9.337 -3.615 -7.625 1.00 89.25 78 ASN A C 1
ATOM 613 O O . ASN A 1 78 ? -10.285 -2.842 -7.491 1.00 89.25 78 ASN A O 1
ATOM 617 N N . VAL A 1 79 ? -8.102 -3.281 -7.226 1.00 91.31 79 VAL A N 1
ATOM 618 C CA . VAL A 1 79 ? -7.777 -1.915 -6.792 1.00 91.31 79 VAL A CA 1
ATOM 619 C C . VAL A 1 79 ? -7.819 -0.981 -8.011 1.00 91.31 79 VAL A C 1
ATOM 621 O O . VAL A 1 79 ? -7.073 -1.212 -8.964 1.00 91.31 79 VAL A O 1
ATOM 624 N N . PRO A 1 80 ? -8.636 0.086 -7.998 1.00 94.25 80 PRO A N 1
ATOM 625 C CA . PRO A 1 80 ? -8.693 1.051 -9.090 1.00 94.25 80 PRO A CA 1
ATOM 626 C C . PRO A 1 80 ? -7.421 1.915 -9.086 1.00 94.25 80 PRO A C 1
ATOM 628 O O . PRO A 1 80 ? -7.275 2.843 -8.283 1.00 94.25 80 PRO A O 1
ATOM 631 N N . VAL A 1 81 ? -6.447 1.552 -9.929 1.00 94.12 81 VAL A N 1
ATOM 632 C CA . VAL A 1 81 ? -5.110 2.174 -9.956 1.00 94.12 81 VAL A CA 1
ATOM 633 C C . VAL A 1 81 ? -5.170 3.687 -10.217 1.00 94.12 81 VAL A C 1
ATOM 635 O O . VAL A 1 81 ? -4.583 4.418 -9.416 1.00 94.12 81 VAL A O 1
ATOM 638 N N . PRO A 1 82 ? -5.892 4.203 -11.235 1.00 95.12 82 PRO A N 1
ATOM 639 C CA . PRO A 1 82 ? -5.923 5.644 -11.511 1.00 95.12 82 PRO A CA 1
ATOM 640 C C . PRO A 1 82 ? -6.441 6.479 -10.330 1.00 95.12 82 PRO A C 1
ATOM 642 O O . PRO A 1 82 ? -5.893 7.528 -9.995 1.00 95.12 82 PRO A O 1
ATOM 645 N N . GLU A 1 83 ? -7.488 6.007 -9.665 1.00 96.56 83 GLU A N 1
ATOM 646 C CA . GLU A 1 83 ? -8.096 6.631 -8.494 1.00 96.56 83 GLU A CA 1
ATOM 647 C C . GLU A 1 83 ? -7.159 6.563 -7.289 1.00 96.56 83 GLU A C 1
ATOM 649 O O . GLU A 1 83 ? -7.005 7.543 -6.559 1.00 96.56 83 GLU A O 1
ATOM 654 N N . THR A 1 84 ? -6.486 5.427 -7.108 1.00 95.38 84 THR A N 1
ATOM 655 C CA . THR A 1 84 ? -5.507 5.242 -6.034 1.00 95.38 84 THR A CA 1
ATOM 656 C C . THR A 1 84 ? -4.325 6.196 -6.193 1.00 95.38 84 THR A C 1
ATOM 658 O O . THR A 1 84 ? -3.913 6.817 -5.214 1.00 95.38 84 THR A O 1
ATOM 661 N N . LEU A 1 85 ? -3.819 6.381 -7.417 1.00 97.00 85 LEU A N 1
ATOM 662 C CA . LEU A 1 85 ? -2.744 7.334 -7.705 1.00 97.00 85 LEU A CA 1
ATOM 663 C C . LEU A 1 85 ? -3.162 8.775 -7.371 1.00 97.00 85 LEU A C 1
ATOM 665 O O . LEU A 1 85 ? -2.400 9.483 -6.717 1.00 97.00 85 LEU A O 1
ATOM 669 N N . LYS A 1 86 ? -4.394 9.188 -7.701 1.00 97.69 86 LYS A N 1
ATOM 670 C CA . LYS A 1 86 ? -4.921 10.517 -7.320 1.00 97.69 86 LYS A CA 1
ATOM 671 C C . LYS A 1 86 ? -4.968 10.716 -5.803 1.00 97.69 86 LYS A C 1
ATOM 673 O O . LYS A 1 86 ? -4.617 11.785 -5.305 1.00 97.69 86 LYS A O 1
ATOM 678 N N . ILE A 1 87 ? -5.383 9.688 -5.058 1.00 96.00 87 ILE A N 1
ATOM 679 C CA . ILE A 1 87 ? -5.406 9.733 -3.588 1.00 96.00 87 ILE A CA 1
ATOM 680 C C . ILE A 1 87 ? -3.983 9.882 -3.040 1.00 96.00 87 ILE A C 1
ATOM 682 O O . ILE A 1 87 ? -3.756 10.704 -2.153 1.00 96.00 87 ILE A O 1
ATOM 686 N N . ILE A 1 88 ? -3.025 9.112 -3.567 1.00 96.81 88 ILE A N 1
ATOM 687 C CA . ILE A 1 88 ? -1.619 9.188 -3.152 1.00 96.81 88 ILE A CA 1
ATOM 688 C C . ILE A 1 88 ? -1.046 10.580 -3.437 1.00 96.81 88 ILE A C 1
ATOM 690 O O . ILE A 1 88 ? -0.419 11.160 -2.554 1.00 96.81 88 ILE A O 1
ATOM 694 N N . GLU A 1 89 ? -1.306 11.142 -4.618 1.00 98.00 89 GLU A N 1
ATOM 695 C CA . GLU A 1 89 ? -0.828 12.474 -4.989 1.00 98.00 89 GLU A CA 1
ATOM 696 C C . GLU A 1 89 ? -1.349 13.557 -4.029 1.00 98.00 89 GLU A C 1
ATOM 698 O O . GLU A 1 89 ? -0.562 14.370 -3.542 1.00 98.00 89 GLU A O 1
ATOM 703 N N . SER A 1 90 ? -2.651 13.546 -3.706 1.00 97.25 90 SER A N 1
ATOM 704 C CA . SER A 1 90 ? -3.235 14.483 -2.728 1.00 97.25 90 SER A CA 1
ATOM 705 C C . SER A 1 90 ? -2.554 14.345 -1.369 1.00 97.25 90 SER A C 1
ATOM 707 O O . SER A 1 90 ? -2.114 15.330 -0.782 1.00 97.25 90 SER A O 1
ATOM 709 N N . ARG A 1 91 ? -2.386 13.102 -0.899 1.00 96.50 91 ARG A N 1
ATOM 710 C CA . ARG A 1 91 ? -1.754 12.819 0.393 1.00 96.50 91 ARG A CA 1
ATOM 711 C C . ARG A 1 91 ? -0.299 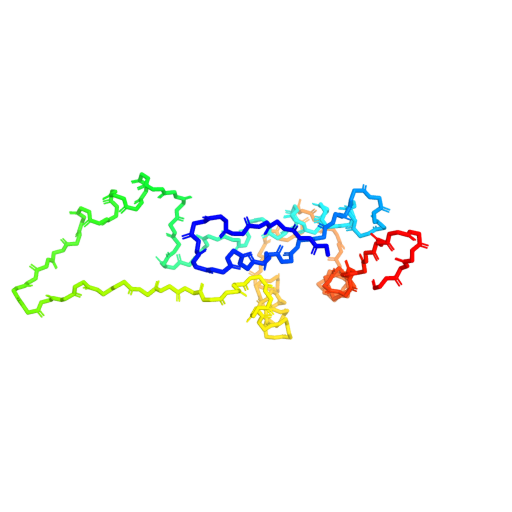13.262 0.440 1.00 96.50 91 ARG A C 1
ATOM 713 O O . ARG A 1 91 ? 0.111 13.764 1.473 1.00 96.50 91 ARG A O 1
ATOM 720 N N . LEU A 1 92 ? 0.457 13.103 -0.646 1.00 97.31 92 LEU A N 1
ATOM 721 C CA . LEU A 1 92 ? 1.842 13.572 -0.743 1.00 97.31 92 LEU A CA 1
ATOM 722 C C . LEU A 1 92 ? 1.931 15.102 -0.736 1.00 97.31 92 LEU A C 1
ATOM 724 O O . LEU A 1 92 ? 2.808 15.648 -0.075 1.00 97.31 92 LEU A O 1
ATOM 728 N N . LYS A 1 93 ? 1.022 15.800 -1.431 1.00 97.00 93 LYS A N 1
ATOM 729 C CA . LYS A 1 93 ? 0.969 17.275 -1.439 1.00 97.00 93 LYS A CA 1
ATOM 730 C C . LYS A 1 93 ? 0.627 17.861 -0.068 1.00 97.00 93 LYS A C 1
ATOM 732 O O . LYS A 1 93 ? 1.097 18.943 0.266 1.00 97.00 93 LYS A O 1
ATOM 737 N N . GLU A 1 94 ? -0.177 17.151 0.717 1.00 95.88 94 GLU A N 1
ATOM 738 C CA . GLU A 1 94 ? -0.557 17.530 2.084 1.00 95.88 94 GLU A CA 1
ATOM 739 C C . GLU A 1 94 ? 0.493 17.129 3.139 1.00 95.88 94 GLU A C 1
ATOM 741 O O . GLU A 1 94 ? 0.385 17.512 4.307 1.00 95.88 94 GLU A O 1
ATOM 746 N N . ASP A 1 95 ? 1.508 16.347 2.762 1.00 96.19 95 ASP A N 1
ATOM 747 C CA . ASP A 1 95 ? 2.448 15.745 3.702 1.00 96.19 95 ASP A CA 1
ATOM 748 C C . ASP A 1 95 ? 3.610 16.678 4.063 1.00 96.19 95 ASP A C 1
ATOM 750 O O . ASP A 1 95 ? 4.615 16.787 3.357 1.00 96.19 95 ASP A O 1
ATOM 754 N N . GLN A 1 96 ? 3.496 17.315 5.227 1.00 95.25 96 GLN A N 1
ATOM 755 C CA . GLN A 1 96 ? 4.494 18.259 5.735 1.00 95.25 96 GLN A CA 1
ATOM 756 C C . GLN A 1 96 ? 5.869 17.625 5.996 1.00 95.25 96 GLN A C 1
ATOM 758 O O . GLN A 1 96 ? 6.869 18.339 5.985 1.00 95.25 96 GLN A O 1
ATOM 763 N N . THR A 1 97 ? 5.950 16.304 6.195 1.00 95.75 97 THR A N 1
ATOM 764 C CA . THR A 1 97 ? 7.221 15.612 6.474 1.00 95.75 97 THR A CA 1
ATOM 765 C C . THR A 1 97 ? 7.841 14.997 5.216 1.00 95.75 97 THR A C 1
ATOM 767 O O . THR A 1 97 ? 8.734 14.153 5.301 1.00 95.75 97 THR A O 1
ATOM 770 N N . LEU A 1 98 ? 7.339 15.312 4.013 1.00 97.06 98 LEU A N 1
ATOM 771 C CA . LEU A 1 98 ? 7.836 14.703 2.767 1.00 97.06 98 LEU A CA 1
ATOM 772 C C . LEU A 1 98 ? 9.322 14.989 2.544 1.00 97.06 98 LEU A C 1
ATOM 774 O O . LEU A 1 98 ? 10.091 14.067 2.270 1.00 97.06 98 LEU A O 1
ATOM 778 N N . ASN A 1 99 ? 9.726 16.237 2.775 1.00 95.62 99 ASN A N 1
ATOM 779 C CA . ASN A 1 99 ? 11.104 16.697 2.598 1.00 95.62 99 ASN A CA 1
ATOM 780 C C . ASN A 1 99 ? 12.100 16.032 3.565 1.00 95.62 99 ASN A C 1
ATOM 782 O O . ASN A 1 99 ? 13.298 16.037 3.309 1.00 95.62 99 ASN A O 1
ATOM 786 N N . GLU A 1 100 ? 11.631 15.428 4.661 1.00 96.19 100 GLU A N 1
ATOM 787 C CA . GLU A 1 100 ? 12.486 14.669 5.587 1.00 96.19 100 GLU A CA 1
ATOM 788 C C . GLU A 1 100 ? 12.863 13.287 5.028 1.00 96.19 100 GLU A C 1
ATOM 790 O O . GLU A 1 100 ? 13.825 12.670 5.480 1.00 96.19 100 GLU A O 1
ATOM 795 N N . ARG A 1 101 ? 12.097 12.780 4.050 1.00 95.44 101 ARG A N 1
ATOM 796 C CA . ARG A 1 101 ? 12.254 11.430 3.484 1.00 95.44 101 ARG A CA 1
ATOM 797 C C . ARG A 1 101 ? 12.870 11.426 2.099 1.00 95.44 101 ARG A C 1
ATOM 799 O O . ARG A 1 101 ? 13.463 10.425 1.706 1.00 95.44 101 ARG A O 1
ATOM 806 N N . THR A 1 102 ? 12.672 12.491 1.329 1.00 96.69 102 THR A N 1
ATOM 807 C CA . THR A 1 102 ? 13.134 12.567 -0.055 1.00 96.69 102 THR A CA 1
ATOM 808 C C . THR A 1 102 ? 13.191 14.006 -0.554 1.00 96.69 102 THR A C 1
ATOM 810 O O . THR A 1 102 ? 12.412 14.851 -0.126 1.00 96.69 102 THR A O 1
ATOM 813 N N . ASN A 1 103 ? 14.080 14.252 -1.517 1.00 96.56 103 ASN A N 1
ATOM 814 C CA . ASN A 1 103 ? 14.155 15.505 -2.275 1.00 96.56 103 ASN A CA 1
ATOM 815 C C . ASN A 1 103 ? 13.420 15.416 -3.625 1.00 96.56 103 ASN A C 1
ATOM 817 O O . ASN A 1 103 ? 13.499 16.337 -4.437 1.00 96.56 103 ASN A O 1
ATOM 821 N N . LEU A 1 104 ? 12.762 14.287 -3.913 1.00 97.19 104 LEU A N 1
ATOM 822 C CA . LEU A 1 104 ? 12.039 14.094 -5.166 1.00 97.19 104 LEU A CA 1
ATOM 823 C C . LEU A 1 104 ? 10.758 14.944 -5.189 1.00 97.19 104 LEU A C 1
ATOM 825 O O . LEU A 1 104 ? 9.972 14.876 -4.241 1.00 97.19 104 LEU A O 1
ATOM 829 N N . PRO A 1 105 ? 10.492 15.685 -6.281 1.00 97.50 105 PRO A N 1
ATOM 830 C CA . PRO A 1 105 ? 9.203 16.333 -6.480 1.00 97.50 105 PRO A CA 1
ATOM 831 C C . PRO A 1 105 ? 8.062 15.311 -6.499 1.00 97.50 105 PRO A C 1
ATOM 833 O O . PRO A 1 105 ? 8.231 14.194 -6.994 1.00 97.50 105 PRO A O 1
ATOM 836 N N . VAL A 1 106 ? 6.873 15.716 -6.042 1.00 98.12 106 VAL A N 1
ATOM 837 C CA . VAL A 1 106 ? 5.678 14.851 -6.050 1.00 98.12 106 VAL A CA 1
ATOM 838 C C . VAL A 1 106 ? 5.397 14.291 -7.445 1.00 98.12 106 VAL A C 1
ATOM 840 O O . VAL A 1 106 ? 5.116 13.106 -7.560 1.00 98.12 106 VAL A O 1
ATOM 843 N N . SER A 1 107 ? 5.545 15.092 -8.506 1.00 98.00 107 SER A N 1
ATOM 844 C CA . SER A 1 107 ? 5.347 14.629 -9.889 1.00 98.00 107 SER A CA 1
ATOM 845 C C . SER A 1 107 ? 6.249 13.446 -10.249 1.00 98.00 107 SER A C 1
ATOM 847 O O . SER A 1 107 ? 5.767 12.458 -10.788 1.00 98.00 107 SER A O 1
ATOM 849 N N . VAL A 1 108 ? 7.526 13.496 -9.861 1.00 97.94 108 VAL A N 1
ATOM 850 C CA . VAL A 1 108 ? 8.486 12.409 -10.104 1.00 97.94 108 VAL A CA 1
ATOM 851 C C . VAL A 1 108 ? 8.110 11.168 -9.296 1.00 97.94 108 VAL A C 1
ATOM 853 O O . VAL A 1 108 ? 8.155 10.058 -9.812 1.00 97.94 108 VAL A O 1
ATOM 856 N N . ILE A 1 109 ? 7.691 11.333 -8.037 1.00 97.94 109 ILE A N 1
ATOM 857 C CA . ILE A 1 109 ? 7.206 10.208 -7.220 1.00 97.94 109 ILE A CA 1
ATOM 858 C C . ILE A 1 109 ? 5.997 9.542 -7.895 1.00 97.94 109 ILE A C 1
ATOM 860 O O . ILE A 1 109 ? 5.919 8.315 -7.925 1.00 97.94 109 ILE A O 1
ATOM 864 N N . MET A 1 110 ? 5.082 10.333 -8.462 1.00 98.19 110 MET A N 1
ATOM 865 C CA . MET A 1 110 ? 3.904 9.820 -9.164 1.00 98.19 110 MET A CA 1
ATOM 866 C C . MET A 1 110 ? 4.257 9.086 -10.461 1.00 98.19 110 MET A C 1
ATOM 868 O O . MET A 1 110 ? 3.731 7.998 -10.676 1.00 98.19 110 MET A O 1
ATOM 872 N N . GLU A 1 111 ? 5.180 9.608 -11.274 1.00 97.19 111 GLU A N 1
ATOM 873 C CA . GLU A 1 111 ? 5.678 8.922 -12.479 1.00 97.19 111 GLU A CA 1
ATOM 874 C C . GLU A 1 111 ? 6.312 7.564 -12.134 1.00 97.19 111 GLU A C 1
ATOM 876 O O . GLU A 1 111 ? 6.053 6.551 -12.785 1.00 97.19 111 GLU A O 1
ATOM 881 N N . LEU A 1 112 ? 7.106 7.515 -11.059 1.00 96.38 112 LEU A N 1
ATOM 882 C CA . LEU A 1 112 ? 7.726 6.279 -10.582 1.00 96.38 112 LEU A CA 1
ATOM 883 C C . LEU A 1 112 ? 6.689 5.274 -10.055 1.00 96.38 112 LEU A C 1
ATOM 885 O O . LEU A 1 112 ? 6.842 4.070 -10.261 1.00 96.38 112 LEU A O 1
ATOM 889 N N . LEU A 1 113 ? 5.633 5.749 -9.386 1.00 96.50 113 LEU A N 1
ATOM 890 C CA . LEU A 1 113 ? 4.524 4.901 -8.945 1.00 96.50 113 LEU A CA 1
ATOM 891 C C . LEU A 1 113 ? 3.750 4.328 -10.128 1.00 96.50 113 LEU A C 1
ATOM 893 O O . LEU A 1 113 ? 3.472 3.130 -10.134 1.00 96.50 113 LEU A O 1
ATOM 897 N N . GLU A 1 114 ? 3.437 5.152 -11.126 1.00 95.19 114 GLU A N 1
ATOM 898 C CA . GLU A 1 114 ? 2.766 4.706 -12.345 1.00 95.19 114 GLU A CA 1
ATOM 899 C C . GLU A 1 114 ? 3.586 3.619 -13.048 1.00 95.19 114 GLU A C 1
ATOM 901 O O . GLU A 1 114 ? 3.062 2.533 -13.311 1.00 95.19 114 GLU A O 1
ATOM 906 N N . LEU A 1 115 ? 4.895 3.840 -13.214 1.00 93.69 115 LEU A N 1
ATOM 907 C CA . LEU A 1 115 ? 5.812 2.830 -13.740 1.00 93.69 115 LEU A CA 1
ATOM 908 C C . LEU A 1 115 ? 5.731 1.525 -12.934 1.00 93.69 115 LEU A C 1
ATOM 910 O O . LEU A 1 115 ? 5.500 0.463 -13.507 1.00 93.69 115 LEU A O 1
ATOM 914 N N . CYS A 1 116 ? 5.853 1.584 -11.602 1.00 92.81 116 CYS A N 1
ATOM 915 C CA . CYS A 1 116 ? 5.767 0.398 -10.746 1.00 92.81 116 CYS A CA 1
ATOM 916 C C . CYS A 1 116 ? 4.428 -0.344 -10.868 1.00 92.81 116 CYS A C 1
ATOM 918 O O . CYS A 1 116 ? 4.420 -1.574 -10.809 1.00 92.81 116 CYS A O 1
ATOM 920 N N . THR A 1 117 ? 3.310 0.363 -11.058 1.00 90.75 117 THR A N 1
ATOM 921 C CA . THR A 1 117 ? 1.991 -0.271 -11.241 1.00 90.75 117 THR A CA 1
ATOM 922 C C . THR A 1 117 ? 1.846 -1.003 -12.575 1.00 90.75 117 THR A C 1
ATOM 924 O O . THR A 1 117 ? 1.025 -1.911 -12.679 1.00 90.75 117 THR A O 1
ATOM 927 N N . GLN A 1 118 ? 2.676 -0.663 -13.562 1.00 87.81 118 GLN A N 1
ATOM 928 C CA . GLN A 1 118 ? 2.746 -1.317 -14.871 1.00 87.81 118 GLN A CA 1
ATOM 929 C C . GLN A 1 118 ? 3.819 -2.422 -14.930 1.00 87.81 118 GLN A C 1
ATOM 931 O O . GLN A 1 118 ? 3.921 -3.144 -15.919 1.00 87.81 118 GLN A O 1
ATOM 936 N N . CYS A 1 119 ? 4.628 -2.600 -13.877 1.00 84.94 119 CYS A N 1
ATOM 937 C CA . CYS A 1 119 ? 5.638 -3.662 -13.802 1.00 84.94 119 CYS A CA 1
ATOM 938 C C . CYS A 1 119 ? 5.032 -5.006 -13.371 1.00 84.94 119 CYS A C 1
ATOM 940 O O . CYS A 1 119 ? 5.487 -5.628 -12.408 1.00 84.94 119 CYS A O 1
ATOM 942 N N . ASN A 1 120 ? 3.991 -5.452 -14.069 1.00 82.44 120 ASN A N 1
ATOM 943 C CA . ASN A 1 120 ? 3.266 -6.689 -13.786 1.00 82.44 120 ASN A CA 1
ATOM 944 C C . ASN A 1 120 ? 3.611 -7.844 -14.742 1.00 82.44 120 ASN A C 1
ATOM 946 O O . ASN A 1 120 ? 2.885 -8.840 -14.763 1.00 82.44 120 ASN A O 1
ATOM 950 N N . TYR A 1 121 ? 4.706 -7.728 -15.499 1.00 84.88 121 TYR A N 1
ATOM 951 C CA . TYR A 1 121 ? 5.186 -8.805 -16.362 1.00 84.88 121 TYR A CA 1
ATOM 952 C C . TYR A 1 121 ? 5.763 -9.971 -15.552 1.00 84.88 121 TYR A C 1
ATOM 954 O O . TYR A 1 121 ? 6.275 -9.800 -14.439 1.00 84.88 121 TYR A O 1
ATOM 962 N N . PHE A 1 122 ? 5.700 -11.171 -16.117 1.00 85.81 122 PHE A N 1
ATOM 963 C CA . PHE A 1 122 ? 6.246 -12.380 -15.505 1.00 85.81 122 PHE A CA 1
ATOM 964 C C . PHE A 1 122 ? 6.753 -13.367 -16.556 1.00 85.81 122 PHE A C 1
ATOM 966 O O . PHE A 1 122 ? 6.294 -13.382 -17.694 1.00 85.81 122 PHE A O 1
ATOM 973 N N . GLU A 1 123 ? 7.692 -14.224 -16.161 1.00 85.44 123 GLU A N 1
ATOM 974 C CA . GLU A 1 123 ? 8.182 -15.308 -17.009 1.00 85.44 123 GLU A CA 1
ATOM 975 C C . GLU A 1 123 ? 7.498 -16.629 -16.640 1.00 85.44 123 GLU A C 1
ATOM 977 O O . GLU A 1 123 ? 7.407 -17.001 -15.466 1.00 85.44 123 GLU A O 1
ATOM 982 N N . LEU A 1 124 ? 7.021 -17.353 -17.650 1.00 86.44 124 LEU A N 1
ATOM 983 C CA . LEU A 1 124 ? 6.515 -18.712 -17.529 1.00 86.44 124 LEU A CA 1
ATOM 984 C C . LEU A 1 124 ? 7.110 -19.555 -18.657 1.00 86.44 124 LEU A C 1
ATOM 986 O O . LEU A 1 124 ? 6.877 -19.269 -19.829 1.00 86.44 124 LEU A O 1
ATOM 990 N N . GLU A 1 125 ? 7.873 -20.587 -18.283 1.00 89.69 125 GLU A N 1
ATOM 991 C CA . GLU A 1 125 ? 8.496 -21.539 -19.218 1.00 89.69 125 GLU A CA 1
ATOM 992 C C . GLU A 1 125 ? 9.360 -20.851 -20.297 1.00 89.69 125 GLU A C 1
ATOM 994 O O . GLU A 1 125 ? 9.278 -21.173 -21.479 1.00 89.69 125 GLU A O 1
ATOM 999 N N . GLY A 1 126 ? 10.179 -19.868 -19.900 1.00 88.19 126 GLY A N 1
ATOM 1000 C CA . GLY A 1 126 ? 11.061 -19.135 -20.818 1.00 88.19 126 GLY A CA 1
ATOM 1001 C C . GLY A 1 126 ? 10.369 -18.047 -21.644 1.00 88.19 126 GLY A C 1
ATOM 1002 O O . GLY A 1 126 ? 11.014 -17.409 -22.474 1.00 88.19 126 GLY A O 1
ATOM 1003 N N . LYS A 1 127 ? 9.064 -17.819 -21.444 1.00 89.25 127 LYS A N 1
ATOM 1004 C CA . LYS A 1 127 ? 8.293 -16.794 -22.154 1.00 89.25 127 LYS A CA 1
ATOM 1005 C C . LYS A 1 127 ? 7.815 -15.697 -21.206 1.00 89.25 127 LYS A C 1
ATOM 1007 O O . LYS A 1 127 ? 7.261 -15.989 -20.149 1.00 89.25 127 LYS A O 1
ATOM 1012 N N . ILE A 1 128 ? 8.004 -14.444 -21.620 1.00 87.75 128 ILE A N 1
ATOM 1013 C CA . ILE A 1 128 ? 7.549 -13.246 -20.904 1.00 87.75 128 ILE A CA 1
ATOM 1014 C C . ILE A 1 128 ? 6.090 -12.949 -21.281 1.00 87.75 128 ILE A C 1
ATOM 1016 O O . ILE A 1 128 ? 5.724 -13.030 -22.458 1.00 87.75 128 ILE A O 1
ATOM 1020 N N . TYR A 1 129 ? 5.285 -12.614 -20.275 1.00 83.44 129 TYR A N 1
ATOM 1021 C CA . TYR A 1 129 ? 3.874 -12.230 -20.354 1.00 83.44 129 TYR A CA 1
ATOM 1022 C C . TYR A 1 129 ? 3.639 -10.911 -19.633 1.00 83.44 129 TYR A C 1
ATOM 1024 O O . TYR A 1 129 ? 4.371 -10.662 -18.647 1.00 83.44 129 TYR A O 1
#

pLDDT: mean 92.1, std 4.66, range [78.31, 98.19]

Radius of gyration: 19.36 Å; chains: 1; bounding box: 46×45×46 Å

Secondary structure (DSSP, 8-state):
--EE-TTSTT--EE-----TT-THHHHHHHHHHHHGGGTT-STT---SHHHHHHHHHT----TT------PPSSTTTSS-HHHHHHHHHHHHHT-TTGGGT----HHHHHHHHHHHHH----EETTEE-

Foldseek 3Di:
DADFPVVDPPRDGDDDADCPPPPLVVVVVLLCQLCVVLPQPDPPRAPDPVSVVVVVVPDDDDPPDDDDDDDDPPVVVPPPLVVVLVVSLVSCVVDPCNVVSDPDDSVVSSVSSVVSVPSPWHDDPNDID

Sequence (129 aa):
YGLPKIHKPDIPLRPVISSRDSPCRELSKVLLGILTPLVGKTYSFTKNSQDFVEKSKTLKLTDTDRLISFGVESLFTNVPVPETLKIIESRLKEDQTLNERTNLPVSVIMELLELCTQCNYFELEGKIY

Organism: NCBI:txid36148

=== Feature glossary ===
Key to the feature types in this record:

Secondary structure (8-state, DSSP). Secondary structure is the local, repeating backbone conformation. DSSP classifies it into eight states by reading the hydrogen-bond network: three helix types (H, G, I), two β types (E, B), two non-regular types (T, S), and unstructured coil (-).

Backbone torsions (φ/ψ). Backbone dihedral angles. Every residue except chain termini has a φ (preceding-C → N → Cα → C) and a ψ (N → Cα → C → next-N). They are reported in degrees following the IUPAC sign convention. Secondary structure is essentially a statement about which (φ, ψ) basin each residue occupies.

Predicted aligned error. Predicted Aligned Error (PAE) is an AlphaFold confidence matrix: entry (i, j) is the expected error in the position of residue j, in ångströms, when the prediction is superimposed on the true structure at residue i. Low PAE within a block of residues means that block is internally rigid and well-predicted; high PAE between two blocks means their relative placement is uncertain even if each block individually is confident.

B-factor. B-factor (Debye–Waller factor) reflects atomic displacement in the crystal lattice. It is an experimental observable (units Å²), not a prediction; low values mean the atom is pinned down, high values mean it moves or is heterogeneous across the crystal.

Secondary structure (3-state, P-SEA). Three-state secondary structure (P-SEA) collapses the eight DSSP classes into helix (a), strand (b), and coil (c). P-SEA assigns these from Cα geometry alone — distances and angles — without requiring backbone oxygens, so it works on any Cα trace.

Sequence. Primary structure: the covalent order of the twenty standard amino acids along the backbone. Two proteins with the same sequence will (almost always) fold to the same structure; two with 30% identity often share a fold but not the details.

pLDDT. pLDDT is the predicted lDDT-Cα score: AlphaFold's confidence that the local environment of each residue (all inter-atomic distances within 15 Å) is correctly placed. It is a per-residue number between 0 and 100, with higher meaning more reliable.

InterPro / GO / CATH / organism. Functional annotations link the protein to curated databases. InterPro entries identify conserved domains and families by matching the sequence against member-database signatures (Pfam, PROSITE, CDD, …). Gene Ontology (GO) terms describe molecular function, biological process, and cellular component in a controlled vocabulary. CATH places the structure in a hierarchical fold classification (Class/Architecture/Topology/Homologous-superfamily). The organism is the source species.

Contact-map, Ramachandran, and PAE plots. Three diagnostic plots accompany the record. The Cα contact map visualizes the tertiary structure as a 2D adjacency matrix (8 Å cutoff, sequence-local contacts suppressed). The Ramachandran plot shows the distribution of backbone (φ, ψ) torsions, with points in the α and β basins reflecting secondary structure content. The PAE plot shows AlphaFold's inter-residue confidence as a color matrix.

mmCIF coordinates. The mmCIF table is the protein's shape written out atom by atom. For each backbone N, Cα, C, and carbonyl O, it records an (x, y, z) coordinate triple in Å plus the residue type, chain letter, and residue number.

Radius of gyration, Cα contacts, bounding box. Three whole-structure scalars: the radius of gyration (RMS distance of Cα from centroid, in Å), the count of Cα–Cα contacts (pairs closer than 8 Å and separated by more than four residues in sequence — i.e. tertiary, not local, contacts), and the bounding-box dimensions. Together they distinguish compact globular folds from extended fibres or disordered chains.

Foldseek 3Di. The Foldseek 3Di string encodes local tertiary geometry as a 20-letter alphabet — one character per residue — derived from the relative positions of nearby Cα atoms. Unlike the amino-acid sequence, 3Di is a direct function of the 3D structure, so two proteins with the same fold have similar 3Di strings even at low sequence identity.

Rendered structure images. Six rendered views show the 3D structure from the faces of a cube — i.e. along ±x, ±y, ±z. Rendering representation i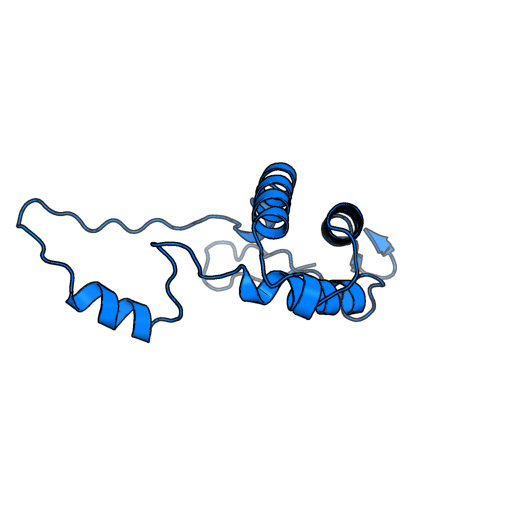s drawn randomly per protein from cartoon (secondary-structure ribbons), sticks (backbone bonds), or molecular surface; coloring is either N→C rainbow (blue at the N-terminus through red at the C-terminus) or one color per chain.

Nearest PDB structures. The Foldseek neighbor list gives the closest experimentally determined structures in the PDB, ranked by structural alignment. TM-score near 1 means near-identical fold; near 0.3 means only rough topology match. This is how one finds what a novel AlphaFold prediction most resembles in the solved-structure universe.

Solvent-accessible surface area. SASA measures how much of the protein is reachable by solvent. It is computed by rolling a water-sized probe over the atomic surface and summing the exposed area (Å²). Per-residue SASA distinguishes core (buried, low SASA) from surface (exposed, high SASA) residues; total SASA is a whole-molecule size measure.